Protein AF-A0A346TJ59-F1 (afdb_monomer_lite)

Radius of gyration: 15.8 Å; chains: 1; bounding box: 38×21×46 Å

Structure (mmCIF, N/CA/C/O backbone):
data_AF-A0A346TJ59-F1
#
_entry.id   AF-A0A346TJ59-F1
#
loop_
_atom_site.group_PDB
_atom_site.id
_atom_site.type_symbol
_atom_site.label_atom_id
_atom_site.label_alt_id
_atom_site.label_comp_id
_atom_site.label_asym_id
_atom_site.label_entity_id
_atom_site.label_seq_id
_atom_site.pdbx_PDB_ins_code
_atom_site.Cartn_x
_atom_site.Cartn_y
_atom_site.Cartn_z
_atom_site.occupancy
_atom_site.B_iso_or_equiv
_atom_site.auth_seq_id
_atom_site.auth_comp_id
_atom_site.auth_asym_id
_atom_site.auth_atom_id
_atom_site.pdbx_PDB_model_num
ATOM 1 N N . PRO A 1 1 ? -12.155 12.507 0.267 1.00 47.50 1 PRO A N 1
ATOM 2 C CA . PRO A 1 1 ? -11.640 11.733 1.422 1.00 47.50 1 PRO A CA 1
ATOM 3 C C . PRO A 1 1 ? -10.497 10.821 0.964 1.00 47.50 1 PRO A C 1
ATOM 5 O O . PRO A 1 1 ? -10.738 9.835 0.277 1.00 47.50 1 PRO A O 1
ATOM 8 N N . GLY A 1 2 ? -9.259 11.233 1.234 1.00 61.69 2 GLY A N 1
ATOM 9 C CA . GLY A 1 2 ? -8.058 10.450 0.940 1.00 61.69 2 GLY A CA 1
ATOM 10 C C . GLY A 1 2 ? -7.536 9.776 2.204 1.00 61.69 2 GLY A C 1
ATOM 11 O O . GLY A 1 2 ? -7.875 10.199 3.310 1.00 61.69 2 GLY A O 1
ATOM 12 N N . ALA A 1 3 ? -6.725 8.738 2.032 1.00 73.62 3 ALA A N 1
ATOM 13 C CA . ALA A 1 3 ? -5.988 8.150 3.137 1.00 73.62 3 ALA A CA 1
ATOM 14 C C . ALA A 1 3 ? -5.048 9.209 3.741 1.00 73.62 3 ALA A C 1
ATOM 16 O O . ALA A 1 3 ? -4.315 9.882 3.016 1.00 73.62 3 ALA A O 1
ATOM 17 N N . THR A 1 4 ? -5.102 9.388 5.057 1.00 84.62 4 THR A N 1
ATOM 18 C CA . THR A 1 4 ? -4.216 10.294 5.800 1.00 84.62 4 THR A CA 1
ATOM 19 C C . THR A 1 4 ? -3.018 9.526 6.329 1.00 84.62 4 THR A C 1
ATOM 21 O O . THR A 1 4 ? -3.170 8.408 6.815 1.00 84.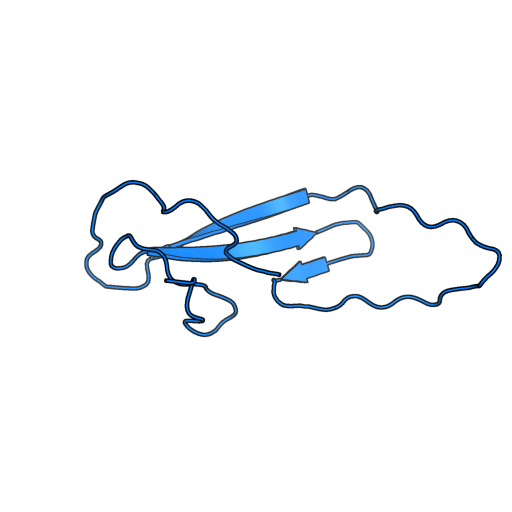62 4 THR A O 1
ATOM 24 N N . ASP A 1 5 ? -1.832 10.123 6.249 1.00 89.00 5 ASP A N 1
ATOM 25 C CA . ASP A 1 5 ? -0.635 9.571 6.884 1.00 89.00 5 ASP A CA 1
ATOM 26 C C . ASP A 1 5 ? -0.792 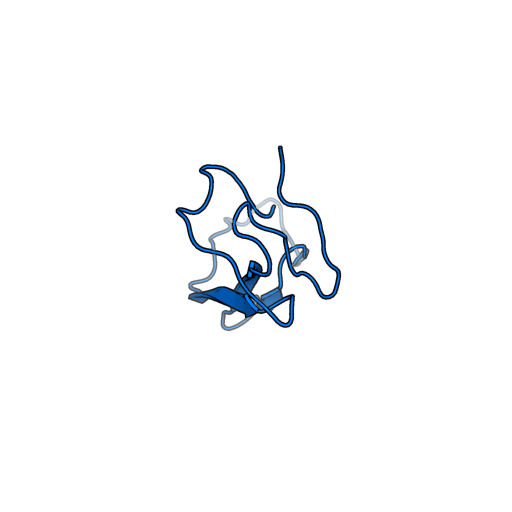9.613 8.414 1.00 89.00 5 ASP A C 1
ATOM 28 O O . ASP A 1 5 ? -1.140 10.647 8.989 1.00 89.00 5 ASP A O 1
ATOM 32 N N . LEU A 1 6 ? -0.580 8.468 9.058 1.00 91.69 6 LEU A N 1
ATOM 33 C CA . LEU A 1 6 ? -0.620 8.264 10.506 1.00 91.69 6 LEU A CA 1
ATOM 34 C C . LEU A 1 6 ? 0.791 8.199 11.120 1.00 91.69 6 LEU A C 1
ATOM 36 O O . LEU A 1 6 ? 0.931 7.931 12.313 1.00 91.69 6 LEU A O 1
ATOM 40 N N . GLY A 1 7 ? 1.835 8.426 10.320 1.00 92.38 7 GLY A N 1
ATOM 41 C CA . GLY A 1 7 ? 3.231 8.221 10.683 1.00 92.38 7 GLY A CA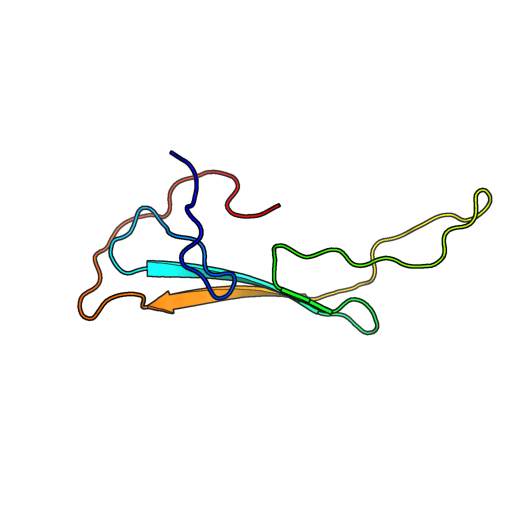 1
ATOM 42 C C . GLY A 1 7 ? 3.688 6.780 10.447 1.00 92.38 7 GLY A C 1
ATOM 43 O O . GLY A 1 7 ? 2.892 5.869 10.222 1.00 92.38 7 GLY A O 1
ATOM 44 N N . ASN A 1 8 ? 5.007 6.557 10.473 1.00 94.75 8 ASN A N 1
ATOM 45 C CA . ASN A 1 8 ? 5.623 5.244 10.214 1.00 94.75 8 ASN A CA 1
ATOM 46 C C . ASN A 1 8 ? 5.188 4.600 8.877 1.00 94.75 8 ASN A C 1
ATOM 48 O O . ASN A 1 8 ? 5.118 3.371 8.757 1.00 94.75 8 ASN A O 1
ATOM 52 N N . LYS A 1 9 ? 4.870 5.445 7.884 1.00 94.12 9 LYS A N 1
ATOM 53 C CA . LYS A 1 9 ? 4.366 5.037 6.567 1.00 94.12 9 LYS A CA 1
ATOM 54 C C . LYS A 1 9 ? 3.061 4.220 6.641 1.00 94.12 9 LYS A C 1
ATOM 56 O O . LYS A 1 9 ? 2.815 3.335 5.823 1.00 94.12 9 LYS A O 1
ATOM 61 N N . ILE A 1 10 ? 2.243 4.488 7.660 1.00 95.69 10 ILE A N 1
ATOM 62 C CA . ILE A 1 10 ? 0.927 3.881 7.856 1.00 95.69 10 ILE A CA 1
ATOM 63 C C . ILE A 1 10 ? -0.123 4.873 7.374 1.00 95.69 10 ILE A C 1
ATOM 65 O O . ILE A 1 10 ? -0.155 6.016 7.812 1.00 95.69 10 ILE A O 1
ATOM 69 N N . TYR A 1 11 ? -1.026 4.418 6.520 1.00 93.94 11 TYR A N 1
ATOM 70 C CA . TYR A 1 11 ? -2.128 5.214 6.004 1.00 93.94 11 TYR A CA 1
ATOM 71 C C . TYR A 1 11 ? -3.439 4.833 6.679 1.00 93.94 11 TYR A C 1
ATOM 73 O O . TYR A 1 11 ? -3.725 3.653 6.892 1.00 93.94 11 TYR A O 1
ATOM 81 N N . SER A 1 12 ? -4.252 5.831 7.009 1.00 92.75 12 SER A N 1
ATOM 82 C CA . SER A 1 12 ? -5.571 5.629 7.593 1.00 92.75 12 SER A CA 1
ATOM 83 C C . SER A 1 12 ? -6.535 4.965 6.611 1.00 92.75 12 SER A C 1
ATOM 85 O O . SER A 1 12 ? -6.393 5.041 5.387 1.00 92.75 12 SER A O 1
ATOM 87 N N . THR A 1 13 ? -7.551 4.315 7.169 1.00 94.12 13 THR A N 1
ATOM 88 C CA . THR A 1 13 ? -8.688 3.788 6.415 1.00 94.12 13 THR A CA 1
ATOM 89 C C . THR A 1 13 ? -9.985 4.415 6.915 1.00 94.12 13 THR A C 1
ATOM 91 O O . THR A 1 13 ? -10.013 5.109 7.930 1.00 94.12 13 THR A O 1
ATOM 94 N N . ASN A 1 14 ? -11.087 4.153 6.215 1.00 93.88 14 ASN A N 1
ATOM 95 C CA . ASN A 1 14 ? -12.426 4.498 6.688 1.00 93.88 14 ASN A CA 1
ATOM 96 C C . ASN A 1 14 ? -12.924 3.573 7.817 1.00 93.88 14 ASN A C 1
ATOM 98 O O . ASN A 1 14 ? -13.997 3.825 8.359 1.00 93.88 14 ASN A O 1
ATOM 102 N N . VAL A 1 15 ? -12.184 2.515 8.170 1.00 96.31 15 VAL A N 1
ATOM 103 C CA . VAL A 1 15 ? -12.514 1.635 9.295 1.00 96.31 15 VAL A CA 1
ATOM 104 C C . VAL A 1 15 ? -11.791 2.147 10.550 1.00 96.31 15 VAL A C 1
ATOM 106 O O . VAL A 1 15 ? -10.558 2.194 10.568 1.00 96.31 15 VAL A O 1
ATOM 109 N N . PRO A 1 16 ? -12.517 2.532 11.620 1.00 96.06 16 PRO A N 1
ATOM 110 C CA . PRO A 1 16 ? -11.904 3.096 12.820 1.00 96.06 16 PRO A CA 1
ATOM 111 C C . PRO A 1 16 ? -10.847 2.174 13.437 1.00 96.06 16 PRO A C 1
ATOM 113 O O . PRO A 1 16 ? -11.086 0.982 13.626 1.00 96.06 16 PRO A O 1
ATOM 116 N N . GLY A 1 17 ? -9.682 2.728 13.778 1.00 96.69 17 GLY A N 1
ATOM 117 C CA . GLY A 1 17 ? -8.593 1.971 14.402 1.00 96.69 17 GLY A CA 1
ATOM 118 C C . GLY A 1 17 ? -7.858 1.003 13.467 1.00 96.69 17 GLY A C 1
ATOM 119 O O . GLY A 1 17 ? -7.075 0.190 13.959 1.00 96.69 17 GLY A O 1
ATOM 120 N N . ILE A 1 18 ? -8.094 1.075 12.151 1.00 97.50 18 ILE A N 1
ATOM 121 C CA . ILE A 1 18 ? -7.396 0.275 11.139 1.00 97.50 18 ILE A CA 1
ATOM 122 C C . ILE A 1 18 ? -6.598 1.189 10.208 1.00 97.50 18 ILE A C 1
ATOM 124 O O . ILE A 1 18 ? -7.142 2.114 9.597 1.00 97.50 18 ILE A O 1
ATOM 128 N N . GLY A 1 19 ? -5.304 0.899 10.091 1.00 96.00 19 GLY A N 1
ATOM 129 C CA . GLY A 1 19 ? -4.390 1.486 9.117 1.00 96.00 19 GLY A CA 1
ATOM 130 C C . GLY A 1 19 ? -3.814 0.435 8.170 1.00 96.00 19 GLY A C 1
ATOM 131 O O . GLY A 1 19 ? -3.933 -0.770 8.404 1.00 96.00 19 GLY A O 1
ATOM 132 N N . MET A 1 20 ? -3.174 0.895 7.100 1.00 96.88 20 MET A N 1
ATOM 133 C CA . MET A 1 20 ? -2.520 0.049 6.104 1.00 96.88 20 MET A CA 1
ATOM 134 C C . MET A 1 20 ? -1.107 0.534 5.810 1.00 96.88 20 MET A C 1
ATOM 136 O O . MET A 1 20 ? -0.874 1.735 5.687 1.00 96.88 20 MET A O 1
ATOM 140 N N . ARG A 1 21 ? -0.175 -0.403 5.644 1.00 97.31 21 ARG A N 1
ATOM 141 C CA . ARG A 1 21 ? 1.174 -0.128 5.145 1.00 97.31 21 A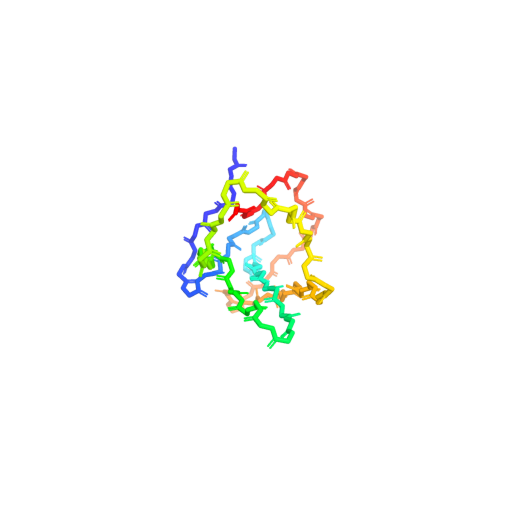RG A CA 1
ATOM 142 C C . ARG A 1 21 ? 1.469 -1.013 3.948 1.00 97.31 21 ARG A C 1
ATOM 144 O O . ARG A 1 21 ? 1.084 -2.180 3.913 1.00 97.31 21 ARG A O 1
ATOM 151 N N . PHE A 1 22 ? 2.151 -0.438 2.969 1.00 97.19 22 PHE A N 1
ATOM 152 C CA . PHE A 1 22 ? 2.427 -1.079 1.693 1.00 97.19 22 PHE A CA 1
ATOM 153 C C . PHE A 1 22 ? 3.932 -1.180 1.502 1.00 97.19 22 PHE A C 1
ATOM 155 O O . PHE A 1 22 ? 4.663 -0.218 1.751 1.00 97.19 22 PHE A O 1
ATOM 162 N N . SER A 1 23 ? 4.400 -2.323 1.023 1.00 97.62 23 SER A N 1
ATOM 163 C CA . SER A 1 23 ? 5.804 -2.514 0.685 1.00 97.62 23 SER A CA 1
ATOM 164 C C . SER A 1 23 ? 5.970 -3.332 -0.586 1.00 97.62 23 SER A C 1
ATOM 166 O O . SER A 1 23 ? 5.122 -4.149 -0.953 1.00 97.62 23 SER A O 1
ATOM 168 N N . ARG A 1 24 ? 7.081 -3.095 -1.276 1.00 97.44 24 ARG A N 1
ATOM 169 C CA . ARG A 1 24 ? 7.538 -3.891 -2.413 1.00 97.44 24 ARG A CA 1
ATOM 170 C C . ARG A 1 24 ? 8.943 -4.380 -2.103 1.00 97.44 24 ARG A C 1
ATOM 172 O O . ARG A 1 24 ? 9.812 -3.566 -1.807 1.00 97.44 24 ARG A O 1
ATOM 179 N N . GLY A 1 25 ? 9.147 -5.689 -2.197 1.00 97.56 25 GLY A N 1
ATOM 180 C CA . GLY A 1 25 ? 10.453 -6.320 -2.025 1.00 97.56 25 GLY A CA 1
ATOM 181 C C . GLY A 1 25 ? 10.819 -7.193 -3.219 1.00 97.56 25 GLY A C 1
ATOM 182 O O . GLY A 1 25 ? 9.996 -7.976 -3.701 1.00 97.56 25 GLY A O 1
ATOM 183 N N . GLY A 1 26 ? 12.048 -7.043 -3.690 1.00 96.31 26 GLY A N 1
ATOM 184 C CA . GLY A 1 26 ? 12.685 -7.831 -4.740 1.00 96.31 26 GLY A CA 1
ATOM 185 C C . GLY A 1 26 ? 14.140 -8.133 -4.378 1.00 96.31 26 GLY A C 1
ATOM 186 O O . GLY A 1 26 ? 14.582 -7.894 -3.254 1.00 96.31 26 GLY A O 1
ATOM 187 N N . ALA A 1 27 ? 14.898 -8.646 -5.33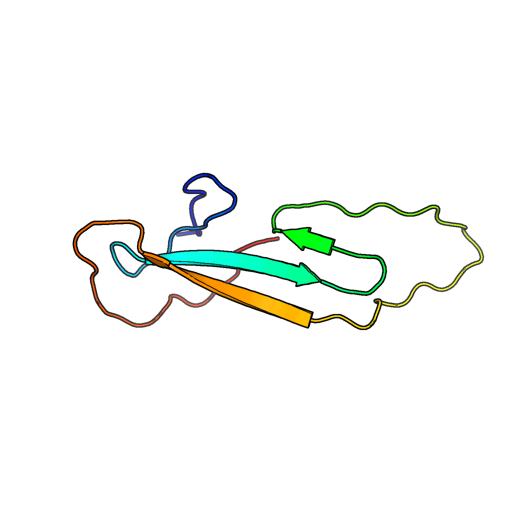8 1.00 95.50 27 ALA A N 1
ATOM 188 C CA . ALA A 1 27 ? 16.337 -8.821 -5.216 1.00 95.50 27 ALA A CA 1
ATOM 189 C C . ALA A 1 27 ? 17.075 -7.481 -5.057 1.00 95.50 27 ALA A C 1
ATOM 191 O O . ALA A 1 27 ? 18.021 -7.416 -4.275 1.00 95.50 27 ALA A O 1
ATOM 192 N N . THR A 1 28 ? 16.654 -6.415 -5.755 1.00 93.75 28 THR A N 1
ATOM 193 C CA . THR A 1 28 ? 17.327 -5.100 -5.668 1.00 93.75 28 THR A CA 1
ATOM 194 C C . THR A 1 28 ? 16.431 -3.969 -5.174 1.00 93.75 28 THR A C 1
ATOM 196 O O . THR A 1 28 ? 16.886 -3.115 -4.412 1.00 93.75 28 THR A O 1
ATOM 199 N N . VAL A 1 29 ? 15.147 -3.971 -5.539 1.00 94.31 29 VAL A N 1
ATOM 200 C CA . VAL A 1 29 ? 14.199 -2.933 -5.114 1.00 94.31 29 VAL A CA 1
ATOM 201 C C . VAL A 1 29 ? 13.497 -3.344 -3.823 1.00 94.31 29 VAL A C 1
ATOM 203 O O . VAL A 1 29 ? 12.693 -4.273 -3.818 1.00 94.31 29 VAL A O 1
ATOM 206 N N . ASN A 1 30 ? 13.748 -2.609 -2.739 1.00 95.75 30 ASN A N 1
ATOM 207 C CA . ASN A 1 30 ? 13.093 -2.805 -1.447 1.00 95.75 30 ASN A CA 1
ATOM 208 C C . ASN A 1 30 ? 12.600 -1.461 -0.912 1.00 95.75 30 ASN A C 1
ATOM 210 O O . ASN A 1 30 ? 13.404 -0.614 -0.533 1.00 95.75 30 ASN A O 1
ATOM 214 N N . ILE A 1 31 ? 11.283 -1.257 -0.918 1.00 96.00 31 ILE A N 1
ATOM 215 C CA . ILE A 1 31 ? 10.651 0.016 -0.559 1.00 96.00 31 ILE A CA 1
ATOM 216 C C . ILE A 1 31 ? 9.434 -0.198 0.339 1.00 96.00 31 ILE A C 1
ATOM 218 O O . ILE A 1 31 ? 8.661 -1.142 0.162 1.00 96.00 31 ILE A O 1
ATOM 222 N N . VAL A 1 32 ? 9.237 0.726 1.276 1.00 96.81 32 VAL A N 1
ATOM 223 C CA . VAL A 1 32 ? 7.994 0.876 2.043 1.00 96.81 32 VAL A CA 1
ATOM 224 C C . VAL A 1 32 ? 7.372 2.193 1.615 1.00 96.81 32 VAL A C 1
ATOM 226 O O . VAL A 1 32 ? 8.017 3.227 1.751 1.00 96.81 32 VAL A O 1
ATOM 229 N N . TYR A 1 33 ? 6.154 2.175 1.089 1.00 94.81 33 TYR A N 1
ATOM 230 C CA . TYR A 1 33 ? 5.555 3.363 0.484 1.00 94.81 33 TYR A CA 1
ATOM 231 C C . TYR A 1 33 ? 5.117 4.395 1.535 1.00 94.81 33 TYR A C 1
ATOM 233 O O . TYR A 1 33 ? 4.562 3.990 2.553 1.00 94.81 33 TYR A O 1
ATOM 241 N N . PRO A 1 34 ? 5.316 5.704 1.298 1.00 92.44 34 PRO A N 1
ATOM 242 C CA . PRO A 1 34 ? 5.866 6.279 0.075 1.00 92.44 34 PRO A CA 1
ATOM 243 C C . PRO A 1 34 ? 7.400 6.208 0.093 1.00 92.44 34 PRO A C 1
ATOM 245 O O . PRO A 1 34 ? 8.034 6.449 1.124 1.00 92.44 34 PRO A O 1
ATOM 248 N N . ASP A 1 35 ? 8.003 5.854 -1.041 1.00 93.31 35 ASP A N 1
ATOM 249 C CA . ASP A 1 35 ? 9.458 5.859 -1.218 1.00 93.31 35 ASP A CA 1
ATOM 250 C C . ASP A 1 35 ? 9.846 6.007 -2.688 1.00 93.31 35 ASP A C 1
ATOM 252 O O . ASP A 1 35 ? 9.026 5.792 -3.583 1.00 93.31 35 ASP A O 1
ATOM 256 N N . VAL A 1 36 ? 11.117 6.321 -2.931 1.00 92.69 36 VAL A N 1
ATOM 257 C CA . VAL A 1 36 ? 11.687 6.422 -4.274 1.00 92.69 36 VAL A CA 1
ATOM 258 C C . VAL A 1 36 ? 12.928 5.546 -4.366 1.00 92.69 36 VAL A C 1
ATOM 260 O O . VAL A 1 36 ? 13.911 5.756 -3.661 1.00 92.69 36 VAL A O 1
ATOM 263 N N . PHE A 1 37 ? 12.907 4.590 -5.293 1.00 92.00 37 PHE A N 1
ATOM 264 C CA . PHE A 1 37 ? 14.102 3.860 -5.696 1.00 92.00 37 PHE A CA 1
ATOM 265 C C . PHE A 1 37 ? 14.666 4.467 -6.982 1.00 92.00 37 PHE A C 1
ATOM 267 O O . PHE A 1 37 ? 13.978 4.517 -8.003 1.00 92.00 37 PHE A O 1
ATOM 274 N N . SER A 1 38 ? 15.931 4.879 -6.939 1.00 90.50 38 SER A N 1
ATOM 275 C CA . SER A 1 38 ? 16.652 5.431 -8.086 1.00 90.50 38 SER A CA 1
ATOM 276 C C . SER A 1 38 ? 17.786 4.497 -8.493 1.00 90.50 38 SER A C 1
ATOM 278 O O . SER A 1 38 ? 18.550 4.031 -7.652 1.00 90.50 38 SER A O 1
ATOM 280 N N . SER A 1 39 ? 17.931 4.262 -9.796 1.00 87.81 39 SER A N 1
ATOM 281 C CA . SER A 1 39 ? 19.065 3.537 -10.378 1.00 87.81 39 SER A CA 1
ATOM 282 C C . SER A 1 39 ? 19.667 4.342 -11.526 1.00 87.81 39 SER A C 1
ATOM 284 O O . SER A 1 39 ? 19.038 5.265 -12.049 1.00 87.81 39 SER A O 1
ATOM 286 N N . ARG A 1 40 ? 20.910 4.029 -11.908 1.00 89.81 40 ARG A N 1
ATOM 287 C CA . ARG A 1 40 ? 21.563 4.714 -13.025 1.00 89.81 40 ARG A CA 1
ATOM 288 C C . ARG A 1 40 ? 20.845 4.363 -14.328 1.00 89.81 40 ARG A C 1
ATOM 290 O O . ARG A 1 40 ? 20.791 3.200 -14.719 1.00 89.81 40 ARG A O 1
ATOM 297 N N . VAL A 1 41 ? 20.320 5.388 -14.989 1.00 86.81 41 VAL A N 1
ATOM 298 C CA . VAL A 1 41 ? 19.551 5.276 -16.230 1.00 86.81 41 VAL A CA 1
ATOM 299 C C . VAL A 1 41 ? 20.364 5.766 -17.433 1.00 86.81 41 VAL A C 1
ATOM 301 O O . VAL A 1 41 ? 21.101 6.746 -17.335 1.00 86.81 41 VAL A O 1
ATOM 304 N N . TYR A 1 42 ? 20.229 5.081 -18.568 1.00 90.88 42 TYR A N 1
ATOM 305 C CA . TYR A 1 42 ? 20.885 5.359 -19.841 1.00 90.88 42 TYR A CA 1
ATOM 306 C C . TYR A 1 42 ? 19.823 5.476 -20.936 1.00 90.88 42 TYR A C 1
ATOM 308 O O . TYR A 1 42 ? 18.890 4.678 -21.009 1.00 90.88 42 TYR A O 1
ATOM 316 N N . ASN A 1 43 ? 19.990 6.458 -21.817 1.00 86.31 43 ASN A N 1
ATOM 317 C CA . ASN A 1 43 ? 19.038 6.810 -22.876 1.00 86.31 43 ASN A CA 1
ATOM 318 C C . ASN A 1 43 ? 18.859 5.742 -23.971 1.00 86.31 43 ASN A C 1
ATOM 320 O O . ASN A 1 43 ? 17.914 5.829 -24.746 1.00 86.31 43 ASN A O 1
ATOM 324 N N . THR A 1 44 ? 19.743 4.748 -24.046 1.00 92.81 44 THR A N 1
ATOM 325 C CA . THR A 1 44 ? 19.694 3.654 -25.030 1.00 92.81 44 THR A CA 1
ATOM 326 C C . THR A 1 44 ? 19.208 2.328 -24.443 1.00 92.81 44 THR A C 1
ATOM 328 O O . THR A 1 44 ? 19.189 1.318 -25.142 1.00 92.81 44 THR A O 1
ATOM 331 N N . THR A 1 45 ? 18.846 2.298 -23.156 1.00 92.50 45 THR A N 1
ATOM 332 C CA . THR A 1 45 ? 18.488 1.063 -22.446 1.00 92.50 45 THR A CA 1
ATOM 333 C C . THR A 1 45 ? 16.978 0.941 -22.268 1.00 92.50 45 THR A C 1
ATOM 335 O O . THR A 1 45 ? 16.304 1.895 -21.888 1.00 92.50 45 THR A O 1
ATOM 338 N N . ASN A 1 46 ? 16.450 -0.260 -22.505 1.00 92.50 46 ASN A N 1
ATOM 339 C CA . ASN A 1 46 ? 15.067 -0.597 -22.184 1.00 92.50 46 ASN A CA 1
ATOM 340 C C . ASN A 1 46 ? 14.950 -0.979 -20.706 1.00 92.50 46 ASN A C 1
ATOM 342 O O . ASN A 1 46 ? 15.738 -1.781 -20.204 1.00 92.50 46 ASN A O 1
ATOM 346 N N . TYR A 1 47 ? 13.937 -0.447 -20.026 1.00 91.25 47 TYR A N 1
ATOM 347 C CA . TYR A 1 47 ? 13.672 -0.726 -18.616 1.00 91.25 47 TYR A CA 1
ATOM 348 C C . TYR A 1 47 ? 12.487 -1.669 -18.461 1.00 91.25 47 TYR A C 1
ATOM 350 O O . TYR A 1 47 ? 11.475 -1.537 -19.145 1.00 91.25 47 TYR A O 1
ATOM 358 N N . SER A 1 48 ? 12.608 -2.605 -17.523 1.00 92.50 48 SER A N 1
ATOM 359 C CA . SER A 1 48 ? 11.520 -3.484 -17.102 1.00 92.50 48 SER A CA 1
ATOM 360 C C . SER A 1 48 ? 11.374 -3.437 -15.585 1.00 92.50 48 SER A C 1
ATOM 362 O O . SER A 1 48 ? 12.307 -3.072 -14.864 1.00 92.50 48 SER A O 1
ATOM 364 N N . LEU A 1 49 ? 10.182 -3.769 -15.090 1.00 93.94 49 LEU A N 1
ATOM 365 C CA . LEU A 1 49 ? 9.967 -3.905 -13.657 1.00 93.94 49 LEU A CA 1
ATOM 366 C C . LEU A 1 49 ? 10.602 -5.202 -13.169 1.00 93.94 49 LEU A C 1
ATOM 368 O O . LEU A 1 49 ? 10.296 -6.282 -13.669 1.00 93.94 49 LEU A O 1
ATOM 372 N N . GLU A 1 50 ? 11.437 -5.085 -12.142 1.00 94.81 50 GLU A N 1
ATOM 373 C CA . GLU A 1 50 ? 11.960 -6.246 -11.436 1.00 94.81 50 GLU A CA 1
ATOM 374 C C . GLU A 1 50 ? 10.813 -7.094 -10.860 1.00 94.81 50 GLU A C 1
ATOM 376 O O . GLU A 1 50 ? 9.900 -6.565 -10.200 1.00 94.81 50 GLU A O 1
ATOM 381 N N . GLY A 1 51 ? 10.883 -8.411 -11.084 1.00 97.56 51 GLY A N 1
ATOM 382 C CA . GLY A 1 51 ? 10.013 -9.382 -10.427 1.00 97.56 51 GLY A CA 1
ATOM 383 C C . GLY A 1 51 ? 10.084 -9.203 -8.912 1.00 97.56 51 GLY A C 1
ATOM 384 O O . GLY A 1 51 ? 11.163 -9.173 -8.331 1.00 97.56 51 GLY A O 1
ATOM 385 N N . SER A 1 52 ? 8.935 -9.007 -8.270 1.00 97.56 52 SER A N 1
ATOM 386 C CA . SER A 1 52 ? 8.885 -8.580 -6.869 1.00 97.56 52 SER A CA 1
ATOM 387 C C . SER A 1 52 ? 7.602 -9.033 -6.187 1.00 97.56 52 SER A C 1
ATOM 389 O O . SER A 1 52 ? 6.615 -9.381 -6.838 1.00 97.56 52 SER A O 1
ATOM 391 N N . ARG A 1 53 ? 7.621 -9.011 -4.853 1.00 98.00 53 ARG A N 1
ATOM 392 C CA . ARG A 1 53 ? 6.451 -9.231 -4.010 1.00 98.00 53 ARG A CA 1
ATOM 393 C C . ARG A 1 53 ? 5.924 -7.894 -3.511 1.00 98.00 53 ARG A C 1
ATOM 395 O O . ARG A 1 53 ? 6.649 -7.140 -2.864 1.00 98.00 53 ARG A O 1
ATOM 402 N N . PHE A 1 54 ? 4.647 -7.641 -3.766 1.00 97.62 54 PHE A N 1
ATOM 403 C CA . PHE A 1 54 ? 3.906 -6.576 -3.103 1.00 97.62 54 PHE A CA 1
ATOM 404 C C . PHE A 1 54 ? 3.261 -7.123 -1.829 1.00 97.62 54 PHE A C 1
ATOM 406 O O . PHE A 1 54 ? 2.631 -8.182 -1.859 1.00 97.62 54 PHE A O 1
ATOM 413 N N . THR A 1 55 ? 3.428 -6.415 -0.718 1.00 98.12 55 THR A N 1
ATOM 414 C CA . THR A 1 55 ? 2.885 -6.805 0.584 1.00 98.12 55 THR A CA 1
ATOM 415 C C . THR A 1 55 ? 2.028 -5.680 1.143 1.00 98.12 55 THR A C 1
ATOM 417 O O . THR A 1 55 ? 2.435 -4.519 1.163 1.00 98.12 55 THR A O 1
ATOM 420 N N . LEU A 1 56 ? 0.839 -6.056 1.608 1.00 97.19 56 LEU A N 1
ATOM 421 C CA . LEU A 1 56 ? -0.072 -5.205 2.357 1.00 97.19 56 LEU A CA 1
ATOM 422 C C . LEU A 1 56 ? -0.107 -5.686 3.807 1.00 97.19 56 LEU A C 1
ATOM 424 O O . LEU A 1 56 ? -0.480 -6.827 4.075 1.00 97.19 56 LEU A O 1
ATOM 428 N N . GLU A 1 57 ? 0.254 -4.805 4.731 1.00 98.12 57 GLU A N 1
ATOM 429 C CA . GLU A 1 57 ? 0.075 -5.006 6.164 1.00 98.12 57 GLU A CA 1
ATOM 430 C C . GLU A 1 57 ? -1.179 -4.262 6.632 1.00 98.12 57 GLU A C 1
ATOM 432 O O . GLU A 1 57 ? -1.316 -3.058 6.402 1.00 98.12 57 GLU A O 1
ATOM 437 N N . ILE A 1 58 ? -2.075 -4.971 7.322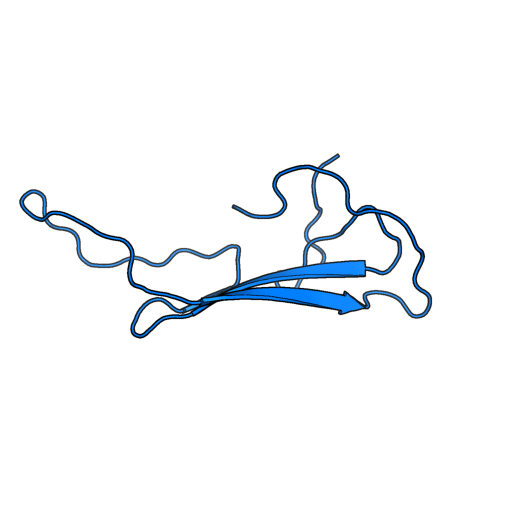 1.00 97.38 58 ILE A N 1
ATOM 438 C CA . ILE A 1 58 ? -3.206 -4.375 8.041 1.00 97.38 58 ILE A CA 1
ATOM 439 C C . ILE A 1 58 ? -2.782 -4.164 9.492 1.00 97.38 58 ILE A C 1
ATOM 441 O O . ILE A 1 58 ? -2.368 -5.109 10.164 1.00 97.38 58 ILE A O 1
ATOM 445 N N . ILE A 1 59 ? -2.873 -2.927 9.976 1.00 97.88 59 ILE A N 1
ATOM 446 C CA . ILE A 1 59 ? -2.304 -2.519 11.261 1.00 97.88 59 ILE A CA 1
ATOM 447 C C . ILE A 1 59 ? -3.409 -1.991 12.174 1.00 97.88 59 ILE A C 1
ATOM 449 O O . ILE A 1 59 ? -4.211 -1.144 11.781 1.00 97.88 59 ILE A O 1
ATOM 453 N N . LYS A 1 60 ? -3.423 -2.461 13.424 1.00 97.81 60 LYS A N 1
ATOM 454 C CA . LYS A 1 60 ? -4.272 -1.917 14.488 1.00 97.81 60 LYS A CA 1
ATOM 455 C C . LYS A 1 60 ? -3.675 -0.603 14.998 1.00 97.81 60 LYS A C 1
ATOM 457 O O . LYS A 1 60 ? -2.549 -0.591 15.486 1.00 97.81 60 LYS A O 1
ATOM 462 N N . THR A 1 61 ? -4.427 0.489 14.900 1.00 97.12 61 THR A N 1
ATOM 463 C CA . THR A 1 61 ? -3.972 1.852 15.240 1.00 97.12 61 THR A CA 1
ATOM 464 C C . THR A 1 61 ? -4.649 2.438 16.481 1.00 97.12 61 THR A C 1
ATOM 466 O O . THR A 1 61 ? -4.278 3.519 16.927 1.00 97.12 61 THR A O 1
ATOM 469 N N . ALA A 1 62 ? -5.615 1.729 17.072 1.00 96.81 62 ALA A N 1
ATOM 470 C CA . ALA A 1 62 ? -6.301 2.128 18.301 1.00 96.81 62 ALA A CA 1
ATOM 471 C C . ALA A 1 62 ? -6.612 0.914 19.194 1.00 96.81 62 ALA A C 1
ATOM 473 O O . ALA A 1 62 ? -6.647 -0.220 18.715 1.00 96.81 62 ALA A O 1
ATOM 474 N N . ALA A 1 63 ? -6.865 1.138 20.491 1.00 97.81 63 ALA A N 1
ATOM 475 C CA . ALA A 1 63 ? -7.190 0.073 21.451 1.00 97.81 63 ALA A CA 1
ATOM 476 C C . ALA A 1 63 ? -8.440 -0.733 21.039 1.00 97.81 63 ALA A C 1
ATOM 478 O O . ALA A 1 63 ? -8.435 -1.968 21.098 1.00 97.81 63 ALA A O 1
ATOM 479 N N . THR A 1 64 ? -9.452 -0.029 20.529 1.00 97.56 64 THR A N 1
ATOM 480 C CA . THR A 1 64 ? -10.695 -0.585 19.983 1.00 97.56 64 THR A CA 1
ATOM 481 C C . THR A 1 64 ? -10.771 -0.291 18.489 1.00 97.56 64 THR A C 1
ATOM 483 O O . THR A 1 64 ? -10.461 0.819 18.058 1.00 97.56 64 THR A O 1
ATOM 486 N N . THR A 1 65 ? -11.187 -1.279 17.700 1.00 98.00 65 THR A N 1
ATOM 487 C CA . THR A 1 65 ? -11.340 -1.168 16.243 1.00 98.00 65 THR A CA 1
ATOM 488 C C . THR A 1 65 ? -12.808 -1.233 15.851 1.00 98.00 65 THR A C 1
ATOM 490 O O . THR A 1 65 ? -13.592 -1.944 16.478 1.00 98.00 65 THR A O 1
ATOM 493 N N . GLY A 1 66 ? -13.173 -0.509 14.798 1.00 97.25 66 GLY A N 1
ATOM 494 C CA . GLY A 1 66 ? -14.478 -0.624 14.161 1.00 97.25 66 GLY A CA 1
ATOM 495 C C . GLY A 1 66 ? -14.543 -1.793 13.178 1.00 97.25 66 GLY A C 1
ATOM 496 O O . GLY A 1 66 ? -13.655 -2.643 13.108 1.00 97.25 66 GLY A O 1
ATOM 497 N N . SER A 1 67 ? -15.612 -1.825 12.390 1.00 97.56 67 SER A N 1
ATOM 498 C CA . SER A 1 67 ? -15.819 -2.801 11.318 1.00 97.56 67 SER A CA 1
ATOM 499 C C . SER A 1 67 ? -16.435 -2.119 10.103 1.00 97.56 67 SER A C 1
ATOM 501 O O . SER A 1 67 ? -17.088 -1.085 10.232 1.00 97.56 67 SER A O 1
ATOM 503 N N . GLY A 1 68 ? -16.218 -2.694 8.925 1.00 96.00 68 GLY A N 1
ATOM 504 C CA . GLY A 1 68 ? -16.755 -2.185 7.670 1.00 96.00 68 GLY A CA 1
ATOM 505 C C . GLY A 1 68 ? -15.883 -2.560 6.479 1.00 96.00 68 GLY A C 1
ATOM 506 O O . GLY A 1 68 ? -14.805 -3.134 6.630 1.00 96.00 68 GLY A O 1
ATOM 507 N N . THR A 1 69 ? -16.361 -2.225 5.287 1.00 95.75 69 THR A N 1
ATOM 508 C CA . THR A 1 69 ? -15.625 -2.420 4.036 1.00 95.75 69 THR A CA 1
ATOM 509 C C . THR A 1 69 ? -14.641 -1.275 3.821 1.00 95.75 69 THR A C 1
ATOM 511 O O . THR A 1 69 ? -14.966 -0.118 4.094 1.00 95.75 69 THR A O 1
ATOM 514 N N . LEU A 1 70 ? -13.449 -1.580 3.306 1.00 93.62 70 LEU A N 1
ATOM 515 C CA . LEU A 1 70 ? -12.483 -0.559 2.907 1.00 93.62 70 LEU A CA 1
ATOM 516 C C . LEU A 1 70 ? -13.038 0.290 1.755 1.00 93.62 70 LEU A C 1
ATOM 518 O O . LEU A 1 70 ? -13.618 -0.236 0.804 1.00 93.62 70 LEU A O 1
ATOM 522 N N . ALA A 1 71 ? -12.858 1.604 1.845 1.00 91.69 71 ALA A N 1
ATOM 523 C CA . ALA A 1 71 ? -13.238 2.536 0.795 1.00 91.69 71 ALA A CA 1
ATOM 524 C C . ALA A 1 71 ? -12.459 2.252 -0.501 1.00 91.69 71 ALA A C 1
ATOM 526 O O . ALA A 1 71 ? -11.265 1.966 -0.490 1.00 91.69 71 ALA A O 1
ATOM 527 N N . ALA A 1 72 ? -13.127 2.360 -1.647 1.00 90.50 72 ALA A N 1
ATOM 528 C CA . ALA A 1 72 ? -12.446 2.245 -2.931 1.00 90.50 72 ALA A CA 1
ATOM 529 C C . ALA A 1 72 ? -11.539 3.464 -3.179 1.00 90.50 72 ALA A C 1
ATOM 531 O O . ALA A 1 72 ? -11.894 4.592 -2.835 1.00 90.50 72 ALA A O 1
ATOM 532 N N . GLY A 1 73 ? -10.392 3.245 -3.824 1.00 87.75 73 GLY A N 1
ATOM 533 C CA . GLY A 1 73 ? -9.499 4.320 -4.255 1.00 87.75 73 GLY A CA 1
ATOM 534 C C . GLY A 1 73 ? -8.017 4.007 -4.071 1.00 87.75 73 GLY A C 1
ATOM 535 O O . GLY A 1 73 ? -7.624 2.899 -3.709 1.00 87.75 73 GLY A O 1
ATOM 536 N N . LYS A 1 74 ? -7.184 5.014 -4.349 1.00 85.44 74 LYS A N 1
ATOM 537 C CA . LYS A 1 74 ? -5.728 4.943 -4.197 1.00 85.44 74 LYS A CA 1
ATOM 538 C C . LYS A 1 74 ? -5.332 5.314 -2.766 1.00 85.44 74 LYS A C 1
ATOM 540 O O . LYS A 1 74 ? -5.664 6.402 -2.305 1.00 85.44 74 LYS A O 1
ATOM 545 N N . TYR A 1 75 ? -4.592 4.429 -2.098 1.00 83.44 75 TYR A N 1
ATOM 546 C CA . TYR A 1 75 ? -4.132 4.628 -0.717 1.00 83.44 75 TYR A CA 1
ATOM 547 C C . TYR A 1 75 ? -2.699 5.148 -0.607 1.00 83.44 75 TYR A C 1
ATOM 549 O O . TYR A 1 75 ? -2.380 5.864 0.334 1.00 83.44 75 TYR A O 1
ATOM 557 N N . THR A 1 76 ? -1.835 4.809 -1.562 1.00 80.31 76 THR A N 1
ATOM 558 C CA . THR A 1 76 ? -0.445 5.270 -1.586 1.00 80.31 76 THR A CA 1
ATOM 559 C C . THR A 1 76 ? 0.037 5.440 -3.025 1.00 80.31 76 THR A C 1
ATOM 561 O O . THR A 1 76 ? -0.539 4.835 -3.937 1.00 80.31 76 THR A O 1
ATOM 564 N N . SER A 1 77 ? 1.024 6.316 -3.234 1.00 73.75 77 SER A N 1
ATOM 565 C CA . SER A 1 77 ? 1.651 6.600 -4.535 1.00 73.75 77 SER A CA 1
ATOM 566 C C . SER A 1 77 ? 3.079 6.096 -4.569 1.00 73.75 77 SER A C 1
ATOM 568 O O . SER A 1 77 ? 3.763 6.240 -3.534 1.00 73.75 77 SER A O 1
#

InterPro domains:
  IPR054160 MrkD-like, receptor binding domain [PF22003] (2-77)

Secondary structure (DSSP, 8-state):
-PPPB-STT-EE-SSTTEEEEEEEE-SS-EEESS--------TT----PPP-EEEEEEEE-SSS----PPPSS----

pLDDT: mean 92.47, std 8.04, range [47.5, 98.12]

Sequence (77 aa):
PGATDLGNKIYSTNVPGIGMRFSRGGATVNIVYPDVFSSRVYNTTNYSLEGSRFTLEIIKTAATTGSGTLAAGKYTS

Organism: Klebsiella pneumoniae (NCBI:txid573)

Foldseek 3Di:
DAFDDPPPQWTDWPKFQKTKWKWKDDPPDTDTPPDDDDDDDDPPDDDDDGDIDIDMDIDGRDPDIGDDDTDDDDHTD